Protein AF-A0A392N2Z7-F1 (afdb_monomer)

Structure (mmCIF, N/CA/C/O backbone):
data_AF-A0A392N2Z7-F1
#
_entry.id   AF-A0A392N2Z7-F1
#
loop_
_atom_site.group_PDB
_atom_site.id
_atom_site.type_symbol
_atom_site.label_atom_id
_atom_site.label_alt_id
_atom_site.label_comp_id
_atom_site.label_asym_id
_atom_site.label_entity_id
_atom_site.label_seq_id
_atom_site.pdbx_PDB_ins_code
_atom_site.Cartn_x
_atom_site.Cartn_y
_atom_site.Cartn_z
_atom_site.occupancy
_atom_site.B_iso_or_equiv
_atom_site.auth_seq_id
_atom_site.auth_comp_id
_atom_site.auth_asym_id
_atom_site.auth_atom_id
_atom_site.pdbx_PDB_model_num
ATOM 1 N N . LEU A 1 1 ? -21.204 -6.396 18.645 1.00 60.41 1 LEU A N 1
ATOM 2 C CA . LEU A 1 1 ? -20.019 -5.508 18.720 1.00 60.41 1 LEU A CA 1
ATOM 3 C C . LEU A 1 1 ? -18.893 -5.962 17.796 1.00 60.41 1 LEU A C 1
ATOM 5 O O . LEU A 1 1 ? -18.325 -5.098 17.145 1.00 60.41 1 LEU A O 1
ATOM 9 N N . GLU A 1 2 ? -18.633 -7.268 17.654 1.00 63.28 2 GLU A N 1
ATOM 10 C CA . GLU A 1 2 ? -17.737 -7.813 16.610 1.00 63.28 2 GLU A CA 1
ATOM 11 C C . GLU A 1 2 ? -18.083 -7.277 15.208 1.00 63.28 2 GLU A C 1
ATOM 13 O O . GLU A 1 2 ? -17.215 -6.724 14.536 1.00 63.28 2 GLU A O 1
ATOM 18 N N . ASN A 1 3 ? -19.373 -7.281 14.844 1.00 78.88 3 ASN A N 1
ATOM 19 C CA . ASN A 1 3 ? -19.859 -6.660 13.603 1.00 78.88 3 ASN A CA 1
ATOM 20 C C . ASN A 1 3 ? -19.443 -5.186 13.474 1.00 78.88 3 ASN A C 1
ATOM 22 O O . ASN A 1 3 ? -19.087 -4.753 12.390 1.00 78.88 3 ASN A O 1
ATOM 26 N N . GLY A 1 4 ? -19.391 -4.434 14.578 1.00 91.12 4 GLY A N 1
ATOM 27 C CA . GLY A 1 4 ? -18.992 -3.026 14.566 1.00 91.12 4 GLY A CA 1
ATOM 28 C C . GLY A 1 4 ? -17.502 -2.813 14.278 1.00 91.12 4 GLY A C 1
ATOM 29 O O . GLY A 1 4 ? -17.152 -1.860 13.588 1.00 91.12 4 GLY A O 1
ATOM 30 N N . LEU A 1 5 ? -16.613 -3.696 14.756 1.00 94.25 5 LEU A N 1
ATOM 31 C CA . LEU A 1 5 ? -15.185 -3.644 14.407 1.00 94.25 5 LEU A CA 1
ATOM 32 C C . LEU A 1 5 ? -14.960 -4.027 12.944 1.00 94.25 5 LEU A C 1
ATOM 34 O O . LEU A 1 5 ? -14.205 -3.351 12.246 1.00 94.25 5 LEU A O 1
ATOM 38 N N . VAL A 1 6 ? -15.637 -5.079 12.478 1.00 94.62 6 VAL A N 1
ATOM 39 C CA . VAL A 1 6 ? -15.590 -5.508 11.074 1.00 94.62 6 VAL A CA 1
ATOM 40 C C . VAL A 1 6 ? -16.089 -4.386 10.160 1.00 94.62 6 VAL A C 1
ATOM 42 O O . VAL A 1 6 ? -15.397 -4.017 9.214 1.00 94.62 6 VAL A O 1
ATOM 45 N N . GLU A 1 7 ? -17.238 -3.786 10.475 1.00 95.38 7 GLU A N 1
ATOM 46 C CA . GLU A 1 7 ? -17.800 -2.647 9.743 1.00 95.38 7 GLU A CA 1
ATOM 47 C C . GLU A 1 7 ? -16.861 -1.438 9.765 1.00 95.38 7 GLU A C 1
ATOM 49 O O . GLU A 1 7 ? -16.627 -0.826 8.724 1.00 95.38 7 GLU A O 1
ATOM 54 N N . ALA A 1 8 ? -16.263 -1.107 10.914 1.00 96.38 8 ALA A N 1
ATOM 55 C CA . ALA A 1 8 ? -15.327 0.010 11.017 1.00 96.38 8 ALA A CA 1
ATOM 56 C C . ALA A 1 8 ? -14.088 -0.191 10.130 1.00 96.38 8 ALA A C 1
ATOM 58 O O . ALA A 1 8 ? -13.685 0.732 9.419 1.00 96.38 8 ALA A O 1
ATOM 59 N N . VAL A 1 9 ? -13.504 -1.395 10.128 1.00 96.81 9 VAL A N 1
ATOM 60 C CA . VAL A 1 9 ? -12.376 -1.733 9.246 1.00 96.81 9 VAL A CA 1
ATOM 61 C C . VAL A 1 9 ? -12.806 -1.703 7.777 1.00 96.81 9 VAL A C 1
ATOM 63 O O . VAL A 1 9 ? -12.109 -1.107 6.955 1.00 96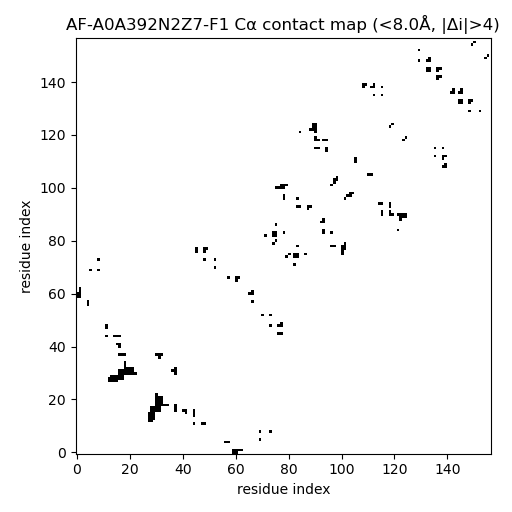.81 9 VAL A O 1
ATOM 66 N N . ALA A 1 10 ? -13.973 -2.258 7.440 1.00 95.56 10 ALA A N 1
ATOM 67 C CA . ALA A 1 10 ? -14.508 -2.232 6.080 1.00 95.56 10 ALA A CA 1
ATOM 68 C C . ALA A 1 10 ? -14.725 -0.796 5.569 1.00 95.56 10 ALA A C 1
ATOM 70 O O . ALA A 1 10 ? -14.364 -0.488 4.434 1.00 95.56 10 ALA A O 1
ATOM 71 N N . VAL A 1 11 ? -15.233 0.104 6.419 1.00 95.56 11 VAL A N 1
ATOM 72 C CA . VAL A 1 11 ? -15.396 1.532 6.103 1.00 95.56 11 VAL A CA 1
ATOM 73 C C . VAL A 1 11 ? -14.048 2.215 5.869 1.00 95.56 11 VAL A C 1
ATOM 75 O O . VAL A 1 11 ? -13.933 3.045 4.969 1.00 95.56 11 VAL A O 1
ATOM 78 N N . LEU A 1 12 ? -13.009 1.888 6.645 1.00 96.75 12 LEU A N 1
ATOM 79 C CA . LEU A 1 12 ? -11.668 2.432 6.408 1.00 96.75 12 LEU A CA 1
ATOM 80 C C . LEU A 1 12 ? -11.122 1.979 5.050 1.00 96.75 12 LEU A C 1
ATOM 82 O O . LEU A 1 12 ? -10.624 2.811 4.293 1.00 96.75 12 LEU A O 1
ATOM 86 N N . ILE A 1 13 ? -11.275 0.700 4.701 1.00 95.12 13 ILE A N 1
ATOM 87 C CA . ILE A 1 13 ? -10.859 0.167 3.395 1.00 95.12 13 ILE A CA 1
ATOM 88 C C . ILE A 1 13 ? -11.641 0.847 2.262 1.00 95.12 13 ILE A C 1
ATOM 90 O O . ILE A 1 13 ? -11.049 1.296 1.277 1.00 95.12 13 ILE A O 1
ATOM 94 N N . SER A 1 14 ? -12.962 0.991 2.409 1.00 93.81 14 SER A N 1
ATOM 95 C CA . SER A 1 14 ? -13.812 1.606 1.385 1.00 93.81 14 SER A CA 1
ATOM 96 C C . SER A 1 14 ? -13.547 3.098 1.194 1.00 93.81 14 SER A C 1
ATOM 98 O O . SER A 1 14 ? -13.913 3.642 0.156 1.00 93.81 14 SER A O 1
ATOM 100 N N . LYS A 1 15 ? -12.928 3.763 2.175 1.00 94.44 15 LYS A N 1
ATOM 101 C CA . LYS A 1 15 ? -12.590 5.193 2.142 1.00 94.44 15 LYS A CA 1
ATOM 102 C C . LYS A 1 15 ? -11.117 5.480 1.870 1.00 94.44 15 LYS A C 1
ATOM 104 O O . LYS A 1 15 ? -10.694 6.623 1.999 1.00 94.44 15 LYS A O 1
ATOM 109 N N . MET A 1 16 ? -10.328 4.477 1.486 1.00 95.50 16 MET A N 1
ATOM 110 C CA . MET A 1 16 ? -8.918 4.679 1.154 1.00 95.50 16 MET A CA 1
ATOM 111 C C . MET A 1 16 ? -8.756 5.785 0.088 1.00 95.50 16 MET A C 1
ATOM 113 O O . MET A 1 16 ? -9.308 5.648 -1.010 1.00 95.50 16 MET A O 1
ATOM 117 N N . PRO A 1 17 ? -8.006 6.867 0.366 1.00 95.50 17 PRO A N 1
ATOM 118 C CA . PRO A 1 17 ? -7.827 7.958 -0.588 1.00 95.50 17 PRO A CA 1
ATOM 119 C C . PRO A 1 17 ? -7.061 7.522 -1.837 1.00 95.50 17 PRO A C 1
ATOM 121 O O . PRO A 1 17 ? -6.083 6.778 -1.756 1.00 95.50 17 PRO A O 1
ATOM 124 N N . ARG A 1 18 ? -7.479 8.018 -3.005 1.00 93.25 18 ARG A N 1
ATOM 125 C CA . ARG A 1 18 ? -6.869 7.727 -4.309 1.00 93.25 18 ARG A CA 1
ATOM 126 C C . ARG A 1 18 ? -6.663 9.012 -5.101 1.00 93.25 18 ARG A C 1
ATOM 128 O O . ARG A 1 18 ? -7.608 9.763 -5.321 1.00 93.25 18 ARG A O 1
ATOM 135 N N . LEU A 1 19 ? -5.444 9.243 -5.582 1.00 92.06 19 LEU A N 1
ATOM 136 C CA . LEU A 1 19 ? -5.153 10.347 -6.496 1.00 92.06 19 LEU A CA 1
ATOM 137 C C . LEU A 1 19 ? -5.469 9.904 -7.934 1.00 92.06 19 LEU A C 1
ATOM 139 O O . LEU A 1 19 ? -4.691 9.178 -8.551 1.00 92.06 19 LEU A O 1
ATOM 143 N N . ARG A 1 20 ? -6.648 10.277 -8.441 1.00 88.31 20 ARG A N 1
ATOM 144 C CA . ARG A 1 20 ? -7.162 9.904 -9.772 1.00 88.31 20 ARG A CA 1
ATOM 145 C C . ARG A 1 20 ? -8.303 10.858 -10.175 1.00 88.31 20 ARG A C 1
ATOM 147 O O . ARG A 1 20 ? -8.983 11.370 -9.285 1.00 88.31 20 ARG A O 1
ATOM 154 N N . PRO A 1 21 ? -8.565 11.067 -11.482 1.00 81.50 21 PRO A N 1
ATOM 155 C CA . PRO A 1 21 ? -9.843 11.608 -11.953 1.00 81.50 21 PRO A CA 1
ATOM 156 C C . PRO A 1 21 ? -11.064 10.865 -11.376 1.00 81.50 21 PRO A C 1
ATOM 158 O O . PRO A 1 21 ? -10.929 9.747 -10.877 1.00 8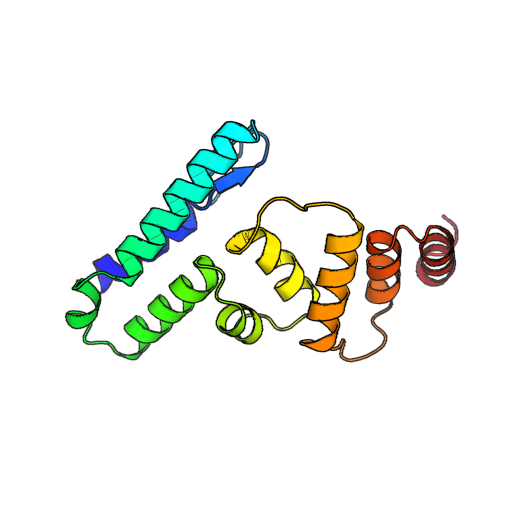1.50 21 PRO A O 1
ATOM 161 N N . GLU A 1 22 ? -12.243 11.496 -11.434 1.00 78.81 22 GLU A N 1
ATOM 162 C CA . GLU A 1 22 ? -13.490 10.957 -10.867 1.00 78.81 22 GLU A CA 1
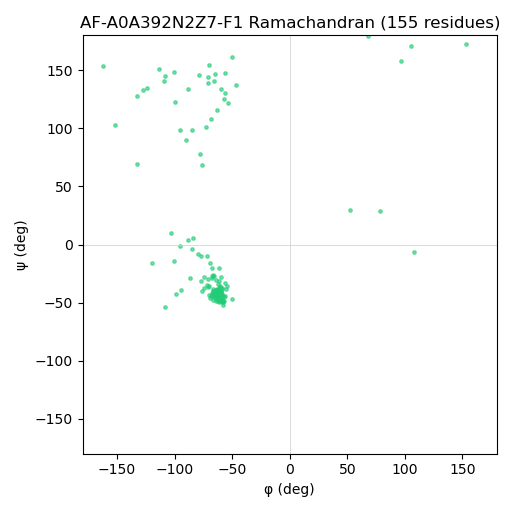ATOM 163 C C . GLU A 1 22 ? -13.716 9.488 -11.235 1.00 78.81 22 GLU A C 1
ATOM 165 O O . GLU A 1 22 ? -13.495 9.055 -12.366 1.00 78.81 22 GLU A O 1
ATOM 170 N N . SER A 1 23 ? -14.150 8.721 -10.241 1.00 68.88 23 SER A N 1
ATOM 171 C CA . SER A 1 23 ? -14.467 7.311 -10.386 1.00 68.88 23 SER A CA 1
ATOM 172 C C . SER A 1 23 ? -15.976 7.124 -10.513 1.00 68.88 23 SER A C 1
ATOM 174 O O . SER A 1 23 ? -16.748 7.866 -9.908 1.00 68.88 23 SER A O 1
ATOM 176 N N . ALA A 1 24 ? -16.395 6.098 -11.257 1.00 72.94 24 ALA A N 1
ATOM 177 C CA . ALA A 1 24 ? -17.793 5.693 -11.325 1.00 72.94 24 ALA A CA 1
ATOM 178 C C . ALA A 1 24 ? -18.361 5.394 -9.924 1.00 72.94 24 ALA A C 1
ATOM 180 O O . ALA A 1 24 ? -17.645 4.915 -9.034 1.00 72.94 24 ALA A O 1
ATOM 181 N N . VAL A 1 25 ? -19.657 5.670 -9.755 1.00 66.75 25 VAL A N 1
ATOM 182 C CA . VAL A 1 25 ? -20.420 5.377 -8.534 1.00 66.75 25 VAL A CA 1
ATOM 183 C C . VAL A 1 25 ? -20.322 3.877 -8.232 1.00 66.75 25 VAL A C 1
ATOM 185 O O . VAL A 1 25 ? -20.631 3.058 -9.091 1.00 66.75 25 VAL A O 1
ATOM 188 N N . GLY A 1 26 ? -19.880 3.523 -7.020 1.00 68.38 26 GLY A N 1
ATOM 189 C CA . GLY A 1 26 ? -19.762 2.132 -6.556 1.00 68.38 26 GLY A CA 1
ATOM 190 C C . GLY A 1 26 ? -18.334 1.586 -6.435 1.00 68.38 26 GLY A C 1
ATOM 191 O O . GLY A 1 26 ? -18.150 0.501 -5.891 1.00 68.38 26 GLY A O 1
ATOM 192 N N . ASN A 1 27 ? -17.313 2.325 -6.876 1.00 77.06 27 ASN A N 1
ATOM 193 C CA . ASN A 1 27 ? -15.918 1.912 -6.691 1.00 77.06 27 ASN A CA 1
ATOM 194 C C . ASN A 1 27 ? -15.405 2.203 -5.271 1.00 77.06 27 ASN A C 1
ATOM 196 O O . ASN A 1 27 ? -15.753 3.213 -4.664 1.00 77.06 27 ASN A O 1
ATOM 200 N N . LEU A 1 28 ? -14.533 1.325 -4.762 1.00 81.69 28 LEU A N 1
ATOM 201 C CA . LEU A 1 28 ? -13.880 1.493 -3.462 1.00 81.69 28 LEU A CA 1
ATOM 202 C C . LEU A 1 28 ? -12.837 2.620 -3.491 1.00 81.69 28 LEU A C 1
ATOM 204 O O . LEU A 1 28 ? -12.003 2.697 -4.399 1.00 81.69 28 LEU A O 1
ATOM 208 N N . GLY A 1 29 ? -12.804 3.402 -2.417 1.00 87.69 29 GLY A N 1
ATOM 209 C CA . GLY A 1 29 ? -11.884 4.511 -2.201 1.00 87.69 29 GLY A CA 1
ATOM 210 C C . GLY A 1 29 ? -12.474 5.869 -2.573 1.00 87.69 29 GLY A C 1
ATOM 211 O O . GLY A 1 29 ? -13.398 5.980 -3.374 1.00 87.69 29 GLY A O 1
ATOM 212 N N . GLU A 1 30 ? -11.906 6.921 -1.994 1.00 91.50 30 GLU A N 1
ATOM 213 C CA . GLU A 1 30 ? -12.307 8.305 -2.257 1.00 91.50 30 GLU A CA 1
ATOM 214 C C . GLU A 1 30 ? -11.324 8.942 -3.248 1.00 91.50 30 GLU A C 1
ATOM 216 O O . GLU A 1 30 ? -10.113 8.953 -3.013 1.00 91.50 30 GLU A O 1
ATOM 221 N N . CYS A 1 31 ? -11.822 9.444 -4.382 1.00 92.44 31 CYS A N 1
ATOM 222 C CA . CYS A 1 31 ? -10.979 10.028 -5.427 1.00 92.44 31 CYS A CA 1
ATOM 223 C C . CYS A 1 31 ? -10.733 11.521 -5.205 1.00 92.44 31 CYS A C 1
ATOM 225 O O . CYS A 1 31 ? -11.660 12.299 -4.994 1.00 92.44 31 CYS A O 1
ATOM 227 N N . PHE A 1 32 ? -9.473 11.922 -5.348 1.00 93.00 32 PHE A N 1
ATOM 228 C CA . PHE A 1 32 ? -9.020 13.302 -5.247 1.00 93.00 32 PHE A CA 1
ATOM 229 C C . PHE A 1 32 ? -8.290 13.691 -6.531 1.00 93.00 32 PHE A C 1
ATOM 231 O O . PHE A 1 32 ? -7.460 12.936 -7.039 1.00 93.00 32 PHE A O 1
ATOM 238 N N . LYS A 1 33 ? -8.599 14.883 -7.054 1.00 91.56 33 LYS A N 1
ATOM 239 C CA . LYS A 1 33 ? -8.004 15.408 -8.296 1.00 91.56 33 LYS A CA 1
ATOM 240 C C . LYS A 1 33 ? -6.690 16.147 -8.053 1.00 91.56 33 LYS A C 1
ATOM 242 O O . LYS A 1 33 ? -5.842 16.196 -8.937 1.00 91.56 33 LYS A O 1
ATOM 247 N N . SER A 1 34 ? -6.532 16.740 -6.871 1.00 94.25 34 SER A N 1
ATOM 248 C CA . SER A 1 34 ? -5.370 17.552 -6.524 1.00 94.25 34 SER A CA 1
ATOM 249 C C . SER A 1 34 ? -4.476 16.826 -5.517 1.00 94.25 34 SER A C 1
ATOM 251 O O . SER A 1 34 ? -4.949 16.113 -4.627 1.00 94.25 34 SER A O 1
ATOM 253 N N . LYS A 1 35 ? -3.161 17.032 -5.643 1.00 93.81 35 LYS A N 1
ATOM 254 C CA . LYS A 1 35 ? -2.177 16.516 -4.686 1.00 93.81 35 LYS A CA 1
ATOM 255 C C . LYS A 1 35 ? -2.421 17.039 -3.256 1.00 93.81 35 LYS A C 1
ATOM 257 O O . LYS A 1 35 ? -2.376 16.215 -2.348 1.00 93.81 35 LYS A O 1
ATOM 262 N N . PRO A 1 36 ? -2.700 18.340 -3.017 1.00 96.00 36 PRO A N 1
ATOM 263 C CA . PRO A 1 36 ? -2.974 18.839 -1.667 1.00 96.00 36 PRO A CA 1
ATOM 264 C C . PRO A 1 36 ? -4.191 18.184 -1.001 1.00 96.00 36 PRO A C 1
ATOM 266 O O . PRO A 1 36 ? -4.096 17.763 0.153 1.00 96.00 36 PRO A O 1
ATOM 269 N N . ASP A 1 37 ? -5.306 18.045 -1.728 1.00 95.56 37 ASP A N 1
ATOM 270 C CA . ASP A 1 37 ? -6.530 17.450 -1.174 1.00 95.56 37 ASP A CA 1
ATOM 271 C C . ASP A 1 37 ? -6.330 15.968 -0.860 1.00 95.56 37 ASP A C 1
ATOM 273 O O . ASP A 1 37 ? -6.719 15.503 0.213 1.00 95.56 37 ASP A O 1
ATOM 277 N N . PHE A 1 38 ? -5.654 15.243 -1.760 1.00 96.19 38 PHE A N 1
ATOM 278 C CA . PHE A 1 38 ? -5.269 13.856 -1.531 1.00 96.19 38 PHE A CA 1
ATOM 279 C C . PHE A 1 38 ? -4.402 13.709 -0.277 1.00 96.19 38 PHE A C 1
ATOM 281 O O . PHE A 1 38 ? -4.704 12.865 0.561 1.00 96.19 38 PHE A O 1
ATOM 288 N N . THR A 1 39 ? -3.347 14.518 -0.123 1.00 96.06 39 THR A N 1
ATOM 289 C CA . THR A 1 39 ? -2.438 14.424 1.032 1.00 96.06 39 THR A CA 1
ATOM 290 C C . THR A 1 39 ? -3.201 14.628 2.336 1.00 96.06 39 THR A C 1
ATOM 292 O O . THR A 1 39 ? -3.104 13.802 3.242 1.00 96.06 39 THR A O 1
ATOM 295 N N . LYS A 1 40 ? -4.043 15.667 2.398 1.00 97.38 40 LYS A N 1
ATOM 296 C CA . LYS A 1 40 ? -4.883 15.951 3.567 1.00 97.38 40 LYS A CA 1
ATOM 297 C C . LYS A 1 40 ? -5.832 14.793 3.886 1.00 97.38 40 LYS A C 1
ATOM 299 O O . LYS A 1 40 ? -6.015 14.438 5.052 1.00 97.38 40 LYS A O 1
ATOM 304 N N . ALA A 1 41 ? -6.454 14.205 2.866 1.00 97.25 41 ALA A N 1
ATOM 305 C CA . ALA A 1 41 ? -7.343 13.063 3.038 1.00 97.25 41 ALA A CA 1
ATOM 306 C C . ALA A 1 41 ? -6.591 11.803 3.488 1.00 97.25 41 ALA A C 1
ATOM 308 O O . ALA A 1 41 ? -7.059 11.116 4.392 1.00 97.25 41 ALA A O 1
ATOM 309 N N . TRP A 1 42 ? -5.417 11.524 2.915 1.00 97.44 42 TRP A N 1
ATOM 310 C CA . TRP A 1 42 ? -4.571 10.378 3.258 1.00 97.44 42 TRP A CA 1
ATOM 311 C C . TRP A 1 42 ? -4.057 10.450 4.699 1.00 97.44 42 TRP A C 1
ATOM 313 O O . TRP A 1 42 ? -4.146 9.467 5.435 1.00 97.44 42 TRP A O 1
ATOM 323 N N . GLU A 1 43 ? -3.623 11.626 5.155 1.00 96.81 43 GLU A N 1
ATOM 324 C CA . GLU A 1 43 ? -3.230 11.858 6.551 1.00 96.81 43 GLU A CA 1
ATOM 325 C C . GLU A 1 43 ? -4.409 11.684 7.517 1.00 96.81 43 GLU A C 1
ATOM 327 O O . GLU A 1 43 ? -4.288 11.024 8.553 1.00 96.81 43 GLU A O 1
ATOM 332 N N . LYS A 1 44 ? -5.584 12.225 7.162 1.00 98.12 44 LYS A N 1
ATOM 333 C CA . LYS A 1 44 ? -6.812 12.052 7.950 1.00 98.12 44 LYS A CA 1
ATOM 334 C C . LYS A 1 44 ? -7.221 10.581 8.033 1.00 98.12 44 LYS A C 1
ATOM 336 O O . LYS A 1 44 ? -7.554 10.109 9.119 1.00 98.12 44 LYS A O 1
ATOM 341 N N . TRP A 1 45 ? -7.191 9.869 6.911 1.00 98.06 45 TRP A N 1
ATOM 342 C CA . TRP A 1 45 ? -7.502 8.446 6.826 1.00 98.06 45 TRP A CA 1
ATOM 343 C C . TRP A 1 45 ? -6.553 7.622 7.703 1.00 98.06 45 TRP A C 1
ATOM 345 O O . TRP A 1 45 ? -7.013 6.865 8.557 1.00 98.06 45 TRP A O 1
ATOM 355 N N . ARG A 1 46 ? -5.237 7.865 7.621 1.00 97.75 46 ARG A N 1
ATOM 356 C CA . ARG A 1 46 ? -4.255 7.251 8.531 1.00 97.75 46 ARG A CA 1
ATOM 357 C C . ARG A 1 46 ? -4.551 7.531 9.998 1.00 97.75 46 ARG A C 1
ATOM 359 O O . ARG A 1 46 ? -4.515 6.610 10.806 1.00 97.75 46 ARG A O 1
ATOM 366 N N . SER A 1 47 ? -4.885 8.774 10.349 1.00 98.12 47 SER A N 1
ATOM 367 C CA . SER A 1 47 ? -5.250 9.125 11.727 1.00 98.12 47 SER A CA 1
ATOM 368 C C . SER A 1 47 ? -6.462 8.327 12.220 1.00 98.12 47 SER A C 1
ATOM 370 O O . SER A 1 47 ? -6.487 7.902 13.374 1.00 98.12 47 SER A O 1
ATOM 372 N N . 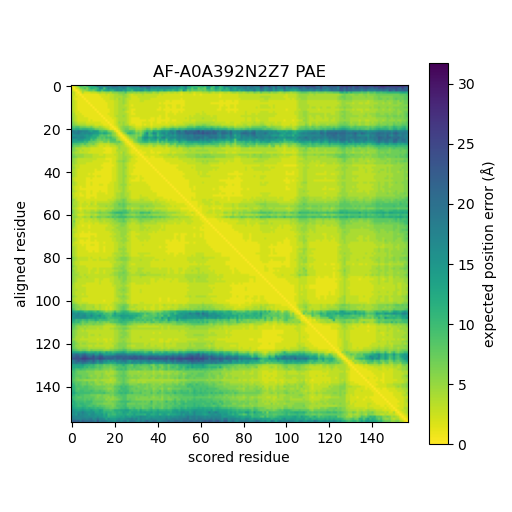GLN A 1 48 ? -7.455 8.079 11.362 1.00 98.25 48 GLN A N 1
ATOM 373 C CA . GLN A 1 48 ? -8.614 7.253 11.710 1.00 98.25 48 GLN A CA 1
ATOM 374 C C . GLN A 1 48 ? -8.231 5.787 11.942 1.00 98.25 48 GLN A C 1
ATOM 376 O O . GLN A 1 48 ? -8.714 5.195 12.907 1.00 98.25 48 GLN A O 1
ATOM 381 N N . ILE A 1 49 ? -7.330 5.230 11.128 1.00 98.31 49 ILE A N 1
ATOM 382 C CA . ILE A 1 49 ? -6.797 3.874 11.331 1.00 98.31 49 ILE A CA 1
ATOM 383 C C . ILE A 1 49 ? -6.065 3.788 12.674 1.00 98.31 49 ILE A C 1
ATOM 385 O O . ILE A 1 49 ? -6.359 2.895 13.461 1.00 98.31 49 ILE A O 1
ATOM 389 N N . THR A 1 50 ? -5.180 4.743 12.987 1.00 98.06 50 THR A N 1
ATOM 390 C CA . THR A 1 50 ? -4.465 4.784 14.275 1.00 98.06 50 THR A CA 1
ATOM 391 C C . THR A 1 50 ? -5.428 4.890 15.458 1.00 98.06 50 THR A C 1
ATOM 393 O O . THR A 1 50 ? -5.263 4.192 16.454 1.00 98.06 50 THR A O 1
ATOM 396 N N . LYS A 1 51 ? -6.473 5.721 15.355 1.00 97.81 51 LYS A N 1
ATOM 397 C CA . LYS A 1 51 ? -7.503 5.823 16.403 1.00 97.81 51 LYS A CA 1
ATOM 398 C C . LYS A 1 51 ? -8.236 4.504 16.618 1.00 97.81 51 LYS A C 1
ATOM 400 O O . LYS A 1 51 ? -8.506 4.151 17.764 1.00 97.81 51 LYS A O 1
ATOM 405 N N . LEU A 1 52 ? -8.568 3.793 15.539 1.00 97.31 52 LEU A N 1
ATOM 406 C CA . LEU A 1 52 ? -9.202 2.485 15.644 1.00 97.31 52 LEU A CA 1
ATOM 407 C C . LEU A 1 52 ? -8.234 1.460 16.245 1.00 97.31 52 LEU A C 1
ATOM 409 O O . LEU A 1 52 ? -8.631 0.741 17.151 1.00 97.31 52 LEU A O 1
ATOM 413 N N . ASP A 1 53 ? -6.968 1.431 15.829 1.00 96.62 53 ASP A N 1
ATOM 414 C CA . ASP A 1 53 ? -5.937 0.539 16.377 1.00 96.62 53 ASP A CA 1
ATOM 415 C C . ASP A 1 53 ? -5.730 0.747 17.895 1.00 96.62 53 ASP A C 1
ATOM 417 O O . ASP A 1 53 ? -5.624 -0.211 18.658 1.00 96.62 53 ASP A O 1
ATOM 421 N N . CYS A 1 54 ? -5.804 1.983 18.389 1.00 95.69 54 CYS A N 1
ATOM 422 C CA . CYS A 1 54 ? -5.721 2.278 19.826 1.00 95.69 54 CYS A CA 1
ATOM 423 C C . CYS A 1 54 ? -7.054 2.134 20.592 1.00 95.69 54 CYS A C 1
ATOM 425 O O . CYS A 1 54 ? -7.130 2.492 21.767 1.00 95.69 54 CYS A O 1
ATOM 427 N N . SER A 1 55 ? -8.124 1.656 19.955 1.00 94.50 55 SER A N 1
ATOM 428 C CA . SER A 1 55 ? -9.462 1.642 20.551 1.00 94.50 55 SER A CA 1
ATOM 429 C C . SER A 1 55 ? -9.621 0.621 21.694 1.00 94.50 55 SER A C 1
ATOM 431 O O . SER A 1 55 ? -9.126 -0.499 21.597 1.00 94.50 55 SER A O 1
ATOM 433 N N . PRO A 1 56 ? -10.396 0.910 22.756 1.00 92.25 56 PRO A N 1
ATOM 434 C CA . PRO A 1 56 ? -10.732 -0.102 23.760 1.00 92.25 56 PRO A CA 1
ATOM 435 C C . PRO A 1 56 ? -11.687 -1.189 23.232 1.00 92.25 56 PRO A C 1
ATOM 437 O O . PRO A 1 56 ? -11.793 -2.250 23.846 1.00 92.25 56 PRO A O 1
ATOM 440 N N . TYR A 1 57 ? -12.359 -0.972 22.091 1.00 91.50 57 TYR A N 1
ATOM 441 C CA . TYR A 1 57 ? -13.329 -1.926 21.536 1.00 91.50 57 TYR A CA 1
ATOM 442 C C . TYR A 1 57 ? -12.712 -3.293 21.192 1.00 91.50 57 TYR A C 1
ATOM 444 O O . TYR A 1 57 ? -13.429 -4.288 21.149 1.00 91.50 57 TYR A O 1
ATOM 452 N N . TRP A 1 58 ? -11.388 -3.383 21.025 1.00 93.69 58 TRP A N 1
ATOM 453 C CA . TRP A 1 58 ? -10.688 -4.654 20.791 1.00 93.69 58 TRP A CA 1
ATOM 454 C C . TRP A 1 58 ? -10.779 -5.638 21.955 1.00 93.69 58 TRP A C 1
ATOM 456 O O . TRP A 1 58 ? -10.767 -6.846 21.725 1.00 93.69 58 TRP A O 1
ATOM 466 N N . ILE A 1 59 ? -10.881 -5.134 23.188 1.00 90.19 59 ILE A N 1
ATOM 467 C CA . ILE A 1 59 ? -11.009 -5.965 24.395 1.00 90.19 59 ILE A CA 1
ATOM 468 C C . ILE A 1 59 ? -12.363 -6.685 24.398 1.00 90.19 59 ILE A C 1
ATOM 470 O O . ILE A 1 59 ? -12.473 -7.786 24.917 1.00 90.19 59 ILE A O 1
ATOM 474 N N . GLN A 1 60 ? -13.372 -6.082 23.767 1.00 87.69 60 GLN A N 1
ATOM 475 C CA . GLN A 1 60 ? -14.745 -6.588 23.692 1.00 87.69 60 GLN A CA 1
ATOM 476 C C . GLN A 1 60 ? -14.972 -7.524 22.490 1.00 87.69 60 GLN A C 1
ATOM 478 O O . GLN A 1 60 ? -16.104 -7.920 22.217 1.00 87.69 60 GLN A O 1
ATOM 483 N N . CYS A 1 61 ? -13.919 -7.828 21.725 1.00 90.31 61 CYS A N 1
ATOM 484 C CA . CYS A 1 61 ? -13.964 -8.801 20.642 1.00 90.31 61 CYS A CA 1
ATOM 485 C C . CYS A 1 61 ? -13.472 -10.153 21.168 1.00 90.31 61 CYS A C 1
ATOM 487 O O . CYS A 1 61 ? -12.260 -10.370 21.279 1.00 90.31 61 CYS A O 1
ATOM 489 N N . ASP A 1 62 ? -14.419 -11.030 21.503 1.00 91.00 62 ASP A N 1
ATOM 490 C CA . ASP A 1 62 ? -14.145 -12.352 22.080 1.00 91.00 62 ASP A CA 1
ATOM 491 C C . ASP A 1 62 ? -13.608 -13.344 21.039 1.00 91.00 62 ASP A C 1
ATOM 493 O O . ASP A 1 62 ? -12.828 -14.239 21.367 1.00 91.00 62 ASP A O 1
ATOM 497 N N . ASN A 1 63 ? -13.972 -13.165 19.764 1.00 94.31 63 ASN A N 1
ATOM 498 C CA . ASN A 1 63 ? -13.446 -13.978 18.677 1.00 94.31 63 ASN A CA 1
ATOM 499 C C . ASN A 1 63 ? -11.988 -13.600 18.379 1.00 94.31 63 ASN A C 1
ATOM 501 O O . ASN A 1 63 ? -11.693 -12.610 17.701 1.00 94.31 63 ASN A O 1
ATOM 505 N N . GLN A 1 64 ? -11.068 -14.423 18.882 1.00 94.00 64 GLN A N 1
ATOM 506 C CA . GLN A 1 64 ? -9.633 -14.210 18.737 1.00 94.00 64 GLN A CA 1
ATOM 507 C C . GLN A 1 64 ? -9.188 -14.155 17.270 1.00 94.00 64 GLN A C 1
ATOM 509 O O . GLN A 1 64 ? -8.417 -13.266 16.914 1.00 94.00 64 GLN A O 1
ATOM 514 N N . GLN A 1 65 ? -9.708 -15.038 16.415 1.00 94.56 65 GLN A N 1
ATOM 515 C CA . GLN A 1 65 ? -9.311 -15.099 15.009 1.00 94.56 65 GLN A CA 1
ATOM 516 C C . GLN A 1 65 ? -9.753 -13.844 14.247 1.00 94.56 65 GLN A C 1
ATOM 518 O O . GLN A 1 65 ? -8.956 -13.257 13.513 1.00 94.56 65 GLN A O 1
ATOM 523 N N . THR A 1 66 ? -10.993 -13.387 14.458 1.00 94.25 66 THR A N 1
ATOM 524 C CA . THR A 1 66 ? -11.475 -12.121 13.882 1.00 94.25 66 THR A CA 1
ATOM 525 C C . THR A 1 66 ? -10.624 -10.956 14.376 1.00 94.25 66 THR A C 1
ATOM 527 O O . THR A 1 66 ? -10.164 -10.136 13.581 1.00 94.25 66 THR A O 1
ATOM 530 N N . ARG A 1 67 ? -10.372 -10.881 15.688 1.00 95.00 67 ARG A N 1
ATOM 531 C CA . ARG A 1 67 ? -9.579 -9.808 16.295 1.00 95.00 67 ARG A CA 1
ATOM 532 C C . ARG A 1 67 ? -8.169 -9.735 15.711 1.00 95.00 67 ARG A C 1
ATOM 534 O O . ARG A 1 67 ? -7.739 -8.650 15.327 1.00 95.00 67 ARG A O 1
ATOM 541 N N . GLU A 1 68 ? -7.467 -10.860 15.630 1.00 95.12 68 GLU A N 1
ATOM 542 C CA . GLU A 1 68 ? -6.117 -10.940 15.062 1.00 95.12 68 GLU A CA 1
ATOM 543 C C . GLU A 1 68 ? -6.114 -10.608 13.567 1.00 95.12 68 GLU A C 1
ATOM 545 O O . GLU A 1 68 ? -5.305 -9.794 13.123 1.00 95.12 68 GLU A O 1
ATOM 550 N N . GLY A 1 69 ? -7.065 -11.150 12.800 1.00 96.06 69 GLY A N 1
ATOM 551 C CA . GLY A 1 69 ? -7.203 -10.856 11.373 1.00 96.06 69 GLY A CA 1
ATOM 552 C C . GLY A 1 69 ? -7.409 -9.364 11.097 1.00 96.06 69 GLY A C 1
ATOM 553 O O . GLY A 1 69 ? -6.693 -8.776 10.286 1.00 96.06 69 GLY A O 1
ATOM 554 N N . LEU A 1 70 ? -8.333 -8.721 11.817 1.00 96.81 70 LEU A N 1
ATOM 555 C CA . LEU A 1 70 ? -8.586 -7.284 11.689 1.00 96.81 70 LEU A CA 1
ATOM 556 C C . LEU A 1 70 ? -7.385 -6.441 12.142 1.00 96.81 70 LEU A C 1
ATOM 558 O O . LEU A 1 70 ? -7.055 -5.450 11.491 1.00 96.81 70 LEU A O 1
ATOM 562 N N . ARG A 1 71 ? -6.698 -6.829 13.224 1.00 96.62 71 ARG A N 1
ATOM 563 C CA . ARG A 1 71 ? -5.473 -6.151 13.679 1.00 96.62 71 ARG A CA 1
ATOM 564 C C . ARG A 1 71 ? -4.367 -6.226 12.635 1.00 96.62 71 ARG A C 1
ATOM 566 O O . ARG A 1 71 ? -3.760 -5.201 12.336 1.00 96.62 71 ARG A O 1
ATOM 573 N N . ASN A 1 72 ? -4.165 -7.385 12.016 1.00 96.81 72 ASN A N 1
ATOM 574 C CA . ASN A 1 72 ? -3.199 -7.542 10.931 1.00 96.81 72 ASN A CA 1
ATOM 575 C C . ASN A 1 72 ? -3.546 -6.640 9.736 1.00 96.81 72 ASN A C 1
ATOM 577 O O . ASN A 1 72 ? -2.663 -5.978 9.190 1.00 96.81 72 ASN A O 1
ATOM 581 N N . MET A 1 73 ? -4.832 -6.528 9.379 1.00 97.38 73 MET A N 1
ATOM 582 C CA . MET A 1 73 ? -5.280 -5.585 8.344 1.00 97.38 73 MET A CA 1
ATOM 583 C C . MET A 1 73 ? -4.963 -4.127 8.705 1.00 97.38 73 MET A C 1
ATOM 585 O O . MET A 1 73 ? -4.504 -3.372 7.848 1.00 97.38 73 MET A O 1
ATOM 589 N N . LEU A 1 74 ? -5.164 -3.716 9.963 1.00 98.00 74 LEU A N 1
ATOM 590 C CA . LEU A 1 74 ? -4.794 -2.369 10.410 1.00 98.00 74 LEU A CA 1
ATOM 591 C C . LEU A 1 74 ? -3.290 -2.125 10.309 1.00 98.00 74 LEU A C 1
ATOM 593 O O . LEU A 1 74 ? -2.890 -1.069 9.829 1.00 98.00 74 LEU A O 1
ATOM 597 N N . GLN A 1 75 ? -2.460 -3.088 10.713 1.00 98.19 75 GLN A N 1
ATOM 598 C CA . GLN A 1 75 ? -1.006 -2.948 10.630 1.00 98.19 75 GLN A CA 1
ATOM 599 C C . GLN A 1 75 ? -0.527 -2.816 9.178 1.00 98.19 75 GLN A C 1
ATOM 601 O O . GLN A 1 75 ? 0.322 -1.970 8.889 1.00 98.19 75 GLN A O 1
ATOM 606 N N . VAL A 1 76 ? -1.136 -3.555 8.244 1.00 98.25 76 VAL A N 1
ATOM 607 C CA . VAL A 1 76 ? -0.933 -3.359 6.798 1.00 98.25 76 VAL A CA 1
ATOM 608 C C . VAL A 1 76 ? -1.301 -1.931 6.384 1.00 98.25 76 VAL A C 1
ATOM 610 O O . VAL A 1 76 ? -0.473 -1.235 5.801 1.00 98.25 76 VAL A O 1
ATOM 613 N N . MET A 1 77 ? -2.500 -1.451 6.735 1.00 97.56 77 MET A N 1
ATOM 614 C CA . MET A 1 77 ? -2.959 -0.104 6.360 1.00 97.56 77 MET A CA 1
ATOM 615 C C . MET A 1 77 ? -2.151 1.033 7.012 1.00 97.56 77 MET A C 1
ATOM 617 O O . MET A 1 77 ? -2.037 2.117 6.440 1.00 97.56 77 MET A O 1
ATOM 621 N N . LEU A 1 78 ? -1.561 0.796 8.188 1.00 97.69 78 LEU A N 1
ATOM 622 C CA . LEU A 1 78 ? -0.640 1.719 8.863 1.00 97.69 78 LEU A CA 1
ATOM 623 C C . LEU A 1 78 ? 0.765 1.724 8.245 1.00 97.69 78 LEU A C 1
ATOM 625 O O . LEU A 1 78 ? 1.572 2.605 8.565 1.00 97.69 78 LEU A O 1
ATOM 629 N N . GLY A 1 79 ? 1.053 0.785 7.343 1.00 97.38 79 GLY A N 1
ATOM 630 C CA . GLY A 1 79 ? 2.344 0.660 6.684 1.00 97.38 79 GLY A CA 1
ATOM 631 C C . GLY A 1 79 ? 3.410 -0.003 7.555 1.00 97.38 79 GLY A C 1
ATOM 632 O O . GLY A 1 79 ? 4.589 0.311 7.409 1.00 97.38 79 GLY A O 1
ATOM 633 N N . ASN A 1 80 ? 3.024 -0.892 8.477 1.00 97.81 80 ASN A N 1
ATOM 634 C CA . ASN A 1 80 ? 3.981 -1.696 9.232 1.00 97.81 80 ASN A CA 1
ATOM 635 C C . ASN A 1 80 ? 4.759 -2.603 8.262 1.00 97.81 80 ASN A C 1
ATOM 637 O O . ASN A 1 80 ? 4.182 -3.477 7.618 1.00 97.81 80 ASN A O 1
ATOM 641 N N . THR A 1 81 ? 6.072 -2.398 8.148 1.00 96.00 81 THR A N 1
ATOM 642 C CA . THR A 1 81 ? 6.909 -3.064 7.136 1.00 96.00 81 THR A CA 1
ATOM 643 C C . THR A 1 81 ? 6.945 -4.582 7.277 1.00 96.00 81 THR A C 1
ATOM 645 O O . THR A 1 81 ? 6.998 -5.279 6.269 1.00 96.00 81 THR A O 1
ATOM 648 N N . GLU A 1 82 ? 6.893 -5.104 8.502 1.00 96.69 82 GLU A N 1
ATOM 649 C CA . GLU A 1 82 ? 6.853 -6.547 8.752 1.00 96.69 82 GLU A CA 1
ATOM 650 C C . GLU A 1 82 ? 5.510 -7.130 8.309 1.00 96.69 82 GLU A C 1
ATOM 652 O O . GLU A 1 82 ? 5.473 -8.105 7.565 1.00 96.69 82 GLU A O 1
ATOM 657 N N . SER A 1 83 ? 4.407 -6.471 8.669 1.00 97.50 83 SER A N 1
ATOM 658 C CA . SER A 1 83 ? 3.062 -6.879 8.249 1.00 97.50 83 SER A CA 1
ATOM 659 C C . SER A 1 83 ? 2.896 -6.820 6.729 1.00 97.50 83 SER A C 1
ATOM 661 O O . SER A 1 83 ? 2.330 -7.737 6.143 1.00 97.50 83 SER A O 1
ATOM 663 N N . LEU A 1 84 ? 3.433 -5.787 6.072 1.00 97.62 84 LEU A N 1
ATOM 664 C CA . LEU A 1 84 ? 3.456 -5.683 4.609 1.00 97.62 84 LEU A CA 1
ATOM 665 C C . LEU A 1 84 ? 4.283 -6.799 3.965 1.00 97.62 84 LEU A C 1
ATOM 667 O O . LEU A 1 84 ? 3.862 -7.384 2.968 1.00 97.62 84 LEU A O 1
ATOM 671 N N . CYS A 1 85 ? 5.445 -7.117 4.537 1.00 96.56 85 CYS A N 1
ATOM 672 C CA . CYS A 1 85 ? 6.286 -8.212 4.066 1.00 96.56 85 CYS A CA 1
ATOM 673 C C . CYS A 1 85 ? 5.575 -9.563 4.221 1.00 96.56 85 CYS A C 1
ATOM 675 O O . CYS A 1 85 ? 5.576 -10.367 3.294 1.00 96.56 85 CYS A O 1
ATOM 677 N N . THR A 1 86 ? 4.908 -9.810 5.347 1.00 96.50 86 THR A N 1
ATOM 678 C CA . THR A 1 86 ? 4.132 -11.039 5.570 1.00 96.50 86 THR A CA 1
ATOM 679 C C . THR A 1 86 ? 2.916 -11.129 4.646 1.00 96.50 86 THR A C 1
ATOM 681 O O . THR A 1 86 ? 2.621 -12.207 4.139 1.00 96.50 86 THR A O 1
ATOM 684 N N . ALA A 1 87 ? 2.238 -10.009 4.379 1.00 96.50 87 ALA A N 1
ATOM 685 C CA . ALA A 1 87 ? 1.034 -9.960 3.546 1.00 96.50 87 ALA A CA 1
ATOM 686 C C . ALA A 1 87 ? 1.300 -9.982 2.028 1.00 96.50 87 ALA A C 1
ATOM 688 O O . ALA A 1 87 ? 0.349 -10.079 1.256 1.00 96.50 87 ALA A O 1
ATOM 689 N N . SER A 1 88 ? 2.558 -9.873 1.591 1.00 96.44 88 SER A N 1
ATOM 690 C CA . SER A 1 88 ? 2.942 -9.880 0.173 1.00 96.44 88 SER A CA 1
ATOM 691 C C . SER A 1 88 ? 3.676 -11.164 -0.215 1.00 96.44 88 SER A C 1
ATOM 693 O O . SER A 1 88 ? 4.525 -11.681 0.519 1.00 96.44 88 SER A O 1
ATOM 695 N N . CYS A 1 89 ? 3.384 -11.670 -1.408 1.00 93.62 89 CYS A N 1
ATOM 696 C CA . CYS A 1 89 ? 4.054 -12.829 -1.990 1.00 93.62 89 CYS A CA 1
ATOM 697 C C . CYS A 1 89 ? 5.210 -12.409 -2.901 1.00 93.62 89 CYS A C 1
ATOM 699 O O . CYS A 1 89 ? 6.272 -13.029 -2.870 1.00 93.62 89 CYS A O 1
ATOM 701 N N . TYR A 1 90 ? 5.029 -11.336 -3.674 1.00 93.38 90 TYR A N 1
ATOM 702 C CA . TYR A 1 90 ? 6.006 -10.881 -4.666 1.00 93.38 90 TYR A CA 1
ATOM 703 C C . TYR A 1 90 ? 6.611 -9.524 -4.305 1.00 93.38 90 TYR A C 1
ATOM 705 O O . TYR A 1 90 ? 5.953 -8.667 -3.714 1.00 93.38 90 TYR A O 1
ATOM 713 N N . TRP A 1 91 ? 7.857 -9.284 -4.731 1.00 94.62 91 TRP A N 1
ATOM 714 C CA . TRP A 1 91 ? 8.538 -8.006 -4.488 1.00 94.62 91 TRP A CA 1
ATOM 715 C C . TRP A 1 91 ? 7.750 -6.805 -5.017 1.00 94.62 91 TRP A C 1
ATOM 717 O O . TRP A 1 91 ? 7.802 -5.741 -4.410 1.00 94.62 91 TRP A O 1
ATOM 727 N N . ILE A 1 92 ? 7.009 -6.967 -6.120 1.00 94.19 92 ILE A N 1
ATOM 728 C CA . ILE A 1 92 ? 6.215 -5.884 -6.706 1.00 94.19 92 ILE A CA 1
ATOM 729 C C . ILE A 1 92 ? 4.992 -5.540 -5.853 1.00 94.19 92 ILE A C 1
ATOM 731 O O . ILE A 1 92 ? 4.638 -4.371 -5.740 1.00 94.19 92 ILE A O 1
ATOM 735 N N . GLU A 1 93 ? 4.376 -6.527 -5.199 1.00 96.12 93 GLU A N 1
ATOM 736 C CA . GLU A 1 93 ? 3.281 -6.284 -4.255 1.00 96.12 93 GLU A CA 1
ATOM 737 C C . GLU A 1 93 ? 3.797 -5.500 -3.050 1.00 96.12 93 GLU A C 1
ATOM 739 O O . GLU A 1 93 ? 3.213 -4.482 -2.676 1.00 96.12 93 GLU A O 1
ATOM 744 N N . LEU A 1 94 ? 4.945 -5.919 -2.501 1.00 96.75 94 LEU A N 1
ATOM 745 C CA . LEU A 1 94 ? 5.622 -5.201 -1.425 1.00 96.75 94 LEU A CA 1
ATOM 746 C C . LEU A 1 94 ? 5.983 -3.775 -1.866 1.00 96.75 94 LEU A C 1
ATOM 748 O O . LEU A 1 94 ? 5.643 -2.813 -1.180 1.00 96.75 94 LEU A O 1
ATOM 752 N N . TYR A 1 95 ? 6.576 -3.620 -3.048 1.00 95.56 95 TYR A N 1
ATOM 753 C CA . TYR A 1 95 ? 6.946 -2.331 -3.630 1.00 95.56 95 TYR A CA 1
ATOM 754 C C . TYR A 1 95 ? 5.748 -1.384 -3.774 1.00 95.56 95 TYR A C 1
ATOM 756 O O . TYR A 1 95 ? 5.802 -0.243 -3.322 1.00 95.56 95 TYR A O 1
ATOM 764 N N . VAL A 1 96 ? 4.633 -1.859 -4.335 1.00 95.56 96 VAL A N 1
ATOM 765 C CA . VAL A 1 96 ? 3.395 -1.073 -4.461 1.00 95.56 96 VAL A CA 1
ATOM 766 C C . VAL A 1 96 ? 2.820 -0.727 -3.086 1.00 95.56 96 VAL A C 1
ATOM 768 O O . VAL A 1 96 ? 2.377 0.403 -2.870 1.00 95.56 96 VAL A O 1
ATOM 771 N N . SER A 1 97 ? 2.874 -1.654 -2.127 1.00 96.88 97 SER A N 1
ATOM 772 C CA . SER A 1 97 ? 2.358 -1.434 -0.773 1.00 96.88 97 SER A CA 1
ATOM 773 C C . SER A 1 97 ? 3.067 -0.290 -0.036 1.00 96.88 97 SER A C 1
ATOM 775 O O . SER A 1 97 ? 2.421 0.449 0.709 1.00 96.88 97 SER A O 1
ATOM 777 N N . HIS A 1 98 ? 4.358 -0.060 -0.308 1.00 95.56 98 HIS A N 1
ATOM 778 C CA . HIS A 1 98 ? 5.079 1.098 0.222 1.00 95.56 98 HIS A CA 1
ATOM 779 C C . HIS A 1 98 ? 4.444 2.421 -0.226 1.00 95.56 98 HIS A C 1
ATOM 781 O O . HIS A 1 98 ? 4.315 3.340 0.584 1.00 95.56 98 HIS A O 1
ATOM 787 N N . PHE A 1 99 ? 3.993 2.526 -1.477 1.00 93.88 99 PHE A N 1
ATOM 788 C CA . PHE A 1 99 ? 3.318 3.735 -1.959 1.00 93.88 99 PHE A CA 1
ATOM 789 C C . PHE A 1 99 ? 1.899 3.859 -1.418 1.00 93.88 99 PHE A C 1
ATOM 791 O O . PHE A 1 99 ? 1.455 4.949 -1.073 1.00 93.88 99 PHE A O 1
ATOM 798 N N . LEU A 1 100 ? 1.188 2.744 -1.287 1.00 94.25 100 LEU A N 1
ATOM 799 C CA . LEU A 1 100 ? -0.175 2.758 -0.766 1.00 94.25 100 LEU A CA 1
ATOM 800 C C . LEU A 1 100 ? -0.232 3.136 0.721 1.00 94.25 100 LEU A C 1
ATOM 802 O O . LEU A 1 100 ? -1.063 3.958 1.118 1.00 94.25 100 LEU A O 1
ATOM 806 N N . TYR A 1 101 ? 0.658 2.559 1.531 1.00 96.50 101 TYR A N 1
ATOM 807 C CA . TYR A 1 101 ? 0.517 2.560 2.986 1.00 96.50 101 TYR A CA 1
ATOM 808 C C . TYR A 1 101 ? 1.650 3.240 3.746 1.00 96.50 101 TYR A C 1
ATOM 810 O O . TYR A 1 101 ? 1.443 3.562 4.906 1.00 96.50 101 TYR A O 1
ATOM 818 N N . ILE A 1 102 ? 2.819 3.508 3.154 1.00 95.19 102 ILE A N 1
ATOM 819 C CA . ILE A 1 102 ? 3.932 4.169 3.866 1.00 95.19 102 ILE A CA 1
ATOM 820 C C . ILE A 1 102 ? 4.119 5.600 3.377 1.00 95.19 102 ILE A C 1
ATOM 822 O O . ILE A 1 102 ? 4.137 6.535 4.177 1.00 95.19 102 ILE A O 1
ATOM 826 N N . ARG A 1 103 ? 4.274 5.781 2.066 1.00 92.44 103 ARG A N 1
ATOM 827 C CA . ARG A 1 103 ? 4.583 7.082 1.481 1.00 92.44 103 ARG A CA 1
ATOM 828 C C . ARG A 1 103 ? 4.037 7.182 0.051 1.00 92.44 103 ARG A C 1
ATOM 830 O O . ARG A 1 103 ? 4.687 6.696 -0.870 1.00 92.44 103 ARG A O 1
ATOM 837 N N . PRO A 1 104 ? 2.916 7.8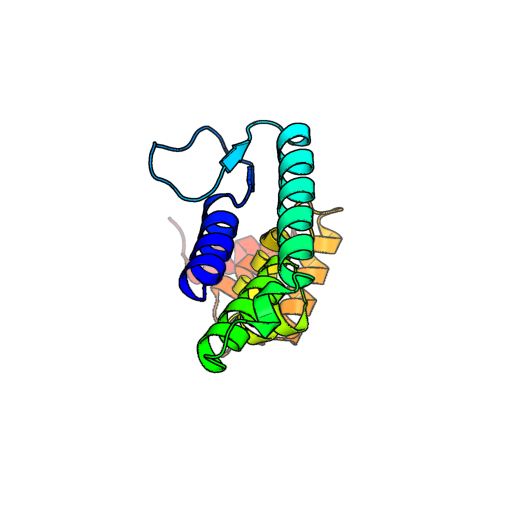87 -0.173 1.00 91.62 104 PRO A N 1
ATOM 838 C CA . PRO A 1 104 ? 2.254 7.935 -1.481 1.00 91.62 104 PRO A CA 1
ATOM 839 C C . PRO A 1 104 ? 2.992 8.740 -2.549 1.00 91.62 104 PRO A C 1
ATOM 841 O O . PRO A 1 104 ? 2.634 8.675 -3.721 1.00 91.62 104 PRO A O 1
ATOM 844 N N . PHE A 1 105 ? 4.034 9.482 -2.168 1.00 90.31 105 PHE A N 1
ATOM 845 C CA . PHE A 1 105 ? 4.848 10.261 -3.094 1.00 90.31 105 PHE A CA 1
ATOM 846 C C . PHE A 1 105 ? 6.327 9.940 -2.935 1.00 90.31 105 PHE A C 1
ATOM 848 O O . PHE A 1 105 ? 6.871 9.952 -1.826 1.00 90.31 105 PHE A O 1
ATOM 855 N N . THR A 1 106 ? 6.980 9.718 -4.067 1.00 82.56 106 THR A N 1
ATOM 856 C CA . THR A 1 106 ? 8.421 9.499 -4.155 1.00 82.56 106 THR A CA 1
ATOM 857 C C . THR A 1 106 ? 9.175 10.793 -3.843 1.00 82.56 106 THR A C 1
ATOM 859 O O . THR A 1 106 ? 8.649 11.898 -3.991 1.00 82.56 106 THR A O 1
ATOM 862 N N . THR A 1 107 ? 10.416 10.664 -3.376 1.00 78.62 107 THR A N 1
ATOM 863 C CA . THR A 1 107 ? 11.347 11.8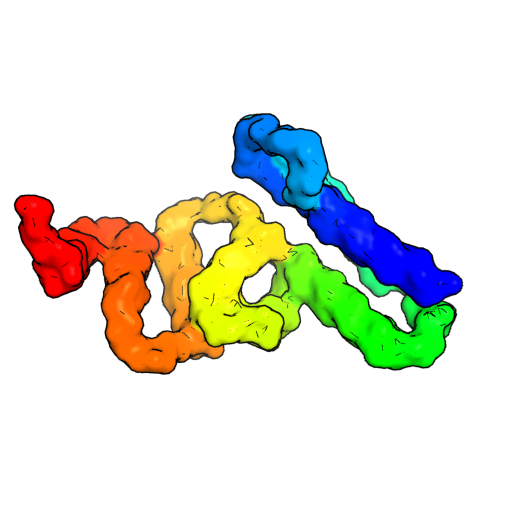00 -3.205 1.00 78.62 107 THR A CA 1
ATOM 864 C C . THR A 1 107 ? 12.284 11.990 -4.389 1.00 78.62 107 THR A C 1
ATOM 866 O O . THR A 1 107 ? 13.115 12.889 -4.357 1.00 78.62 107 THR A O 1
ATOM 869 N N . GLY A 1 108 ? 12.184 11.127 -5.398 1.00 78.94 108 GLY A N 1
ATOM 870 C CA . GLY A 1 108 ? 13.090 11.049 -6.536 1.00 78.94 108 GLY A CA 1
ATOM 871 C C . GLY A 1 108 ? 13.106 9.635 -7.117 1.00 78.94 108 GLY A C 1
ATOM 872 O O . GLY A 1 108 ? 12.518 8.715 -6.548 1.00 78.94 108 GLY A O 1
ATOM 873 N N . ILE A 1 109 ? 13.774 9.464 -8.253 1.00 73.31 109 ILE A N 1
ATOM 874 C CA . ILE A 1 109 ? 13.880 8.168 -8.939 1.00 73.31 109 ILE A CA 1
ATOM 875 C C . ILE A 1 109 ? 14.874 7.239 -8.249 1.00 73.31 109 ILE A C 1
ATOM 877 O O . ILE A 1 109 ? 14.580 6.065 -8.043 1.00 73.31 109 ILE A O 1
ATOM 881 N N . GLU A 1 110 ? 16.003 7.768 -7.784 1.00 78.56 110 GLU A N 1
ATOM 882 C CA . GLU A 1 110 ? 16.985 6.985 -7.031 1.00 78.56 110 GLU A CA 1
ATOM 883 C C . GLU A 1 110 ? 16.346 6.299 -5.810 1.00 78.56 110 GLU A C 1
ATOM 885 O O . GLU A 1 110 ? 16.617 5.135 -5.513 1.00 78.56 110 GLU A O 1
ATOM 890 N N . SER A 1 111 ? 15.414 6.979 -5.131 1.00 84.69 111 SER A N 1
ATOM 891 C CA .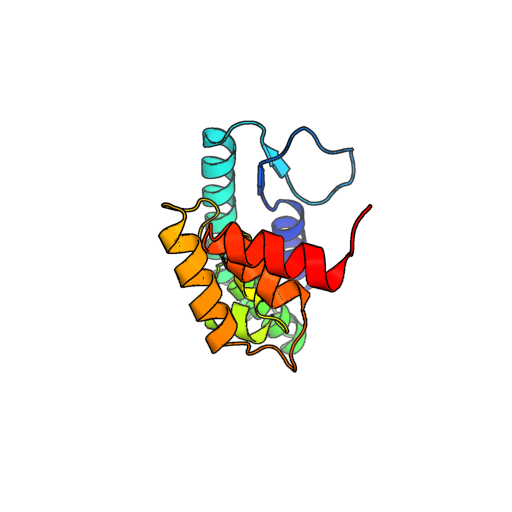 SER A 1 111 ? 14.688 6.379 -4.012 1.00 84.69 111 SER A CA 1
ATOM 892 C C . SER A 1 111 ? 13.688 5.305 -4.451 1.00 84.69 111 SER A C 1
ATOM 894 O O . SER A 1 111 ? 13.487 4.346 -3.705 1.00 84.69 111 SER A O 1
ATOM 896 N N . MET A 1 112 ? 13.119 5.401 -5.659 1.00 89.62 112 MET A N 1
ATOM 897 C CA . MET A 1 112 ? 12.288 4.349 -6.254 1.00 89.62 112 MET A CA 1
ATOM 898 C C . MET A 1 112 ? 13.098 3.096 -6.575 1.00 89.62 112 MET A C 1
ATOM 900 O O . MET A 1 112 ? 12.676 2.000 -6.206 1.00 89.62 112 MET A O 1
ATOM 904 N N . TYR A 1 113 ? 14.257 3.248 -7.216 1.00 92.12 113 TYR A N 1
ATOM 905 C CA . TYR A 1 113 ? 15.138 2.126 -7.529 1.00 92.12 113 TYR A CA 1
ATOM 906 C C . TYR A 1 113 ? 15.648 1.440 -6.257 1.00 92.12 113 TYR A C 1
ATOM 908 O O . TYR A 1 113 ? 15.515 0.226 -6.100 1.00 92.12 113 TYR A O 1
ATOM 916 N N . ASN A 1 114 ? 16.145 2.221 -5.294 1.00 92.94 114 ASN A N 1
ATOM 917 C CA . ASN A 1 114 ? 16.633 1.697 -4.019 1.00 92.94 114 ASN A CA 1
ATOM 918 C C . ASN A 1 114 ? 15.536 0.967 -3.232 1.00 92.94 114 ASN A C 1
ATOM 920 O O . ASN A 1 114 ? 15.801 -0.049 -2.587 1.00 92.94 114 ASN A O 1
ATOM 924 N N . LEU A 1 115 ? 14.294 1.458 -3.285 1.00 93.81 115 LEU A N 1
ATOM 925 C CA . LEU A 1 115 ? 13.158 0.767 -2.684 1.00 93.81 115 LEU A CA 1
ATOM 926 C C . LEU A 1 115 ? 12.866 -0.564 -3.391 1.00 93.81 115 LEU A C 1
ATOM 928 O O . LEU A 1 115 ? 12.638 -1.566 -2.715 1.00 93.81 115 LEU A O 1
ATOM 932 N N . ALA A 1 116 ? 12.909 -0.599 -4.724 1.00 94.12 116 ALA A N 1
ATOM 933 C CA . ALA A 1 116 ? 12.708 -1.830 -5.485 1.00 94.12 116 ALA A CA 1
ATOM 934 C C . ALA A 1 116 ? 13.773 -2.881 -5.150 1.00 94.12 116 ALA A C 1
ATOM 936 O O . ALA A 1 116 ? 13.424 -4.022 -4.857 1.00 94.12 116 ALA A O 1
ATOM 937 N N . GLN A 1 117 ? 15.047 -2.481 -5.079 1.00 94.25 117 GLN A N 1
ATOM 938 C CA . GLN A 1 117 ? 16.149 -3.358 -4.671 1.00 94.25 117 GLN A CA 1
ATOM 939 C C . GLN A 1 117 ? 15.921 -3.958 -3.278 1.00 94.25 117 GLN A C 1
ATOM 941 O O . GLN A 1 117 ? 16.049 -5.168 -3.100 1.00 94.25 117 GLN A O 1
ATOM 946 N N . LYS A 1 118 ? 15.497 -3.147 -2.299 1.00 94.75 118 LYS A N 1
ATOM 947 C CA . LYS A 1 118 ? 15.138 -3.643 -0.957 1.00 94.75 118 LYS A CA 1
ATOM 948 C C . LYS A 1 118 ? 13.983 -4.648 -0.999 1.00 94.75 118 LYS A C 1
ATOM 950 O O . LYS A 1 118 ? 14.049 -5.679 -0.337 1.00 94.75 118 LYS A O 1
ATOM 955 N N . CYS A 1 119 ? 12.941 -4.378 -1.786 1.00 95.56 119 CYS A N 1
ATOM 956 C CA . CYS A 1 119 ? 11.803 -5.291 -1.918 1.00 95.56 119 CYS A CA 1
ATOM 957 C C . CYS A 1 119 ? 12.216 -6.623 -2.564 1.00 95.56 119 CYS A C 1
ATOM 959 O O . CYS A 1 119 ? 11.774 -7.675 -2.116 1.00 95.56 119 CYS A O 1
ATOM 961 N N . ILE A 1 120 ? 13.090 -6.587 -3.575 1.00 94.31 120 ILE A N 1
ATOM 962 C CA . ILE A 1 120 ? 13.646 -7.776 -4.240 1.00 94.31 120 ILE A CA 1
ATOM 963 C C . ILE A 1 120 ? 14.497 -8.598 -3.270 1.00 94.31 120 ILE A C 1
ATOM 965 O O . ILE A 1 120 ? 14.388 -9.817 -3.257 1.00 94.31 120 ILE A O 1
ATOM 969 N N . GLN A 1 121 ? 15.308 -7.953 -2.429 1.00 94.31 121 GLN A N 1
ATOM 970 C CA . GLN A 1 121 ? 16.099 -8.653 -1.411 1.00 94.31 121 GLN A CA 1
ATOM 971 C C . GLN A 1 121 ? 15.214 -9.387 -0.396 1.00 94.31 121 GLN A C 1
ATOM 973 O O . GLN A 1 121 ? 15.531 -10.504 0.000 1.00 94.31 121 GLN A O 1
ATOM 978 N N . LEU A 1 122 ? 14.095 -8.777 0.007 1.00 95.12 122 LEU A N 1
ATOM 979 C CA . LEU A 1 122 ? 13.146 -9.376 0.951 1.00 95.12 122 LEU A CA 1
ATOM 980 C C . LEU A 1 122 ? 12.258 -10.452 0.309 1.00 95.12 122 LEU A C 1
ATOM 982 O O . LEU A 1 122 ? 11.832 -11.388 0.985 1.00 95.12 122 LEU A O 1
ATOM 986 N N . LYS A 1 123 ? 11.953 -10.312 -0.983 1.00 93.62 123 LYS A N 1
ATOM 987 C CA . LYS A 1 123 ? 11.071 -11.199 -1.754 1.00 93.62 123 LYS A CA 1
ATOM 988 C C . LYS A 1 123 ? 11.735 -11.563 -3.088 1.00 93.62 123 LYS A C 1
ATOM 990 O O . LYS A 1 123 ? 11.286 -11.093 -4.139 1.00 93.62 123 LYS A O 1
ATOM 995 N N . PRO A 1 124 ? 12.811 -12.369 -3.067 1.00 91.00 124 PRO A N 1
ATOM 996 C CA . PRO A 1 124 ? 13.559 -12.690 -4.274 1.00 91.00 124 PRO A CA 1
ATOM 997 C C . PRO A 1 124 ? 12.649 -13.383 -5.300 1.00 91.00 124 PRO A C 1
ATOM 999 O O . PRO A 1 124 ? 11.894 -14.287 -4.931 1.00 91.00 124 PRO A O 1
ATOM 1002 N N . PRO A 1 125 ? 12.692 -12.978 -6.582 1.00 85.75 125 PRO A N 1
ATOM 1003 C CA . PRO A 1 125 ? 11.918 -13.623 -7.631 1.00 85.75 125 PRO A CA 1
ATOM 1004 C C . PRO A 1 125 ? 12.225 -15.122 -7.691 1.00 85.75 125 PRO A C 1
ATOM 1006 O O . PRO A 1 125 ? 13.387 -15.529 -7.759 1.00 85.75 125 PRO A O 1
ATOM 1009 N N . THR A 1 126 ? 11.186 -15.954 -7.702 1.00 76.00 126 THR A N 1
ATOM 1010 C CA . THR A 1 126 ? 11.315 -17.401 -7.895 1.00 76.00 126 THR A CA 1
ATOM 1011 C C . THR A 1 126 ? 11.542 -17.698 -9.379 1.00 76.00 126 THR A C 1
ATOM 1013 O O . THR A 1 126 ? 10.635 -18.062 -10.122 1.00 76.00 126 THR A O 1
ATOM 1016 N N . GLY A 1 127 ? 12.781 -17.489 -9.825 1.00 70.38 127 GLY A N 1
ATOM 1017 C CA . GLY A 1 127 ? 13.222 -17.691 -11.205 1.00 70.38 127 GLY A CA 1
ATOM 1018 C C . GLY A 1 127 ? 13.432 -16.391 -11.984 1.00 70.38 127 GLY A C 1
ATOM 1019 O O . GLY A 1 127 ? 13.096 -15.292 -11.540 1.00 70.38 127 GLY A O 1
ATOM 1020 N N . THR A 1 128 ? 14.004 -16.516 -13.180 1.00 64.62 128 THR A N 1
ATOM 1021 C CA . THR A 1 128 ? 14.227 -15.411 -14.121 1.00 64.62 128 THR A CA 1
ATOM 1022 C C . THR A 1 128 ? 12.919 -15.027 -14.809 1.00 64.62 128 THR A C 1
ATOM 1024 O O . THR A 1 128 ? 12.728 -15.231 -16.007 1.00 64.62 128 THR A O 1
ATOM 1027 N N . HIS A 1 129 ? 11.983 -14.464 -14.043 1.00 70.12 129 HIS A N 1
ATOM 1028 C CA . HIS A 1 129 ? 10.797 -13.853 -14.627 1.00 70.12 129 HIS A CA 1
ATOM 1029 C C . HIS A 1 129 ? 11.227 -12.596 -15.387 1.00 70.12 129 HIS A C 1
ATOM 1031 O O . HIS A 1 129 ? 11.630 -11.600 -14.790 1.00 70.12 129 HIS A O 1
ATOM 1037 N N . ARG A 1 130 ? 11.181 -12.661 -16.714 1.00 75.69 130 ARG A N 1
ATOM 1038 C CA . ARG A 1 130 ? 11.874 -11.732 -17.619 1.00 75.69 130 ARG A CA 1
ATOM 1039 C C . ARG A 1 130 ? 11.313 -10.302 -17.574 1.00 75.69 130 ARG A C 1
ATOM 1041 O O . ARG A 1 130 ? 12.065 -9.341 -17.678 1.00 75.69 130 ARG A O 1
ATOM 1048 N N . LEU A 1 131 ? 10.030 -10.153 -17.226 1.00 84.12 131 LEU A N 1
ATOM 1049 C CA . LEU A 1 131 ? 9.413 -8.854 -16.914 1.00 84.12 131 LEU A CA 1
ATOM 1050 C C . LEU A 1 131 ? 10.091 -8.134 -15.734 1.00 84.12 131 LEU A C 1
ATOM 1052 O O . LEU A 1 131 ? 10.096 -6.908 -15.683 1.00 84.12 131 LEU A O 1
ATOM 1056 N N . THR A 1 132 ? 10.692 -8.877 -14.799 1.00 86.50 132 THR A N 1
ATOM 1057 C CA . THR A 1 132 ? 11.414 -8.293 -13.662 1.00 86.50 132 THR A CA 1
ATOM 1058 C C . THR A 1 132 ? 12.616 -7.482 -14.140 1.00 86.50 132 THR A C 1
ATOM 1060 O O . THR A 1 132 ? 12.823 -6.379 -13.646 1.00 86.50 132 THR A O 1
ATOM 1063 N N . GLY A 1 133 ? 13.367 -7.981 -15.131 1.00 85.44 133 GLY A N 1
ATOM 1064 C CA . GLY A 1 133 ? 14.505 -7.262 -15.714 1.00 85.44 133 GLY A CA 1
ATOM 1065 C C . GLY A 1 133 ? 14.073 -5.949 -16.363 1.00 85.44 133 GLY A C 1
ATOM 1066 O O . GLY A 1 133 ? 14.637 -4.898 -16.063 1.00 85.44 133 GLY A O 1
ATOM 1067 N N . LEU A 1 134 ? 12.995 -5.993 -17.151 1.00 90.06 134 LEU A N 1
ATOM 1068 C CA . LEU A 1 134 ? 12.398 -4.806 -17.762 1.00 90.06 134 LEU A CA 1
ATOM 1069 C C . LEU A 1 134 ? 11.963 -3.772 -16.713 1.00 90.06 134 LEU A C 1
ATOM 1071 O O . LEU A 1 134 ? 12.306 -2.597 -16.817 1.00 90.06 134 LEU A O 1
ATOM 1075 N N . MET A 1 135 ? 11.236 -4.202 -15.678 1.00 90.19 135 MET A N 1
ATOM 1076 C CA . MET A 1 135 ? 10.769 -3.309 -14.616 1.00 90.19 135 MET A CA 1
ATOM 1077 C C . MET A 1 135 ? 11.923 -2.683 -13.829 1.00 90.19 135 MET A C 1
ATOM 1079 O O . MET A 1 135 ? 11.872 -1.495 -13.521 1.00 90.19 135 MET A O 1
ATOM 1083 N N . ILE A 1 136 ? 12.970 -3.454 -13.520 1.00 88.94 136 ILE A N 1
ATOM 1084 C CA . ILE A 1 136 ? 14.176 -2.937 -12.861 1.00 88.94 136 ILE A CA 1
ATOM 1085 C C . ILE A 1 136 ? 14.867 -1.910 -13.761 1.00 88.94 136 ILE A C 1
ATOM 1087 O O . ILE A 1 136 ? 15.241 -0.851 -13.269 1.00 88.94 136 ILE A O 1
ATOM 1091 N N . GLY A 1 137 ? 14.988 -2.185 -15.065 1.00 90.12 137 GLY A N 1
ATOM 1092 C CA . GLY A 1 137 ? 15.546 -1.248 -16.043 1.00 90.12 137 GLY A CA 1
ATOM 1093 C C . GLY A 1 137 ? 14.778 0.074 -16.093 1.00 90.12 137 GLY A C 1
ATOM 1094 O O . GLY A 1 137 ? 15.395 1.134 -16.044 1.00 90.12 137 GLY A O 1
ATOM 1095 N N . ILE A 1 138 ? 13.439 0.020 -16.097 1.00 91.50 138 ILE A N 1
ATOM 1096 C CA . ILE A 1 138 ? 12.574 1.211 -16.042 1.00 91.50 138 ILE A CA 1
ATOM 1097 C C . ILE A 1 138 ? 12.813 1.993 -14.747 1.00 91.50 138 ILE A C 1
ATOM 1099 O O . ILE A 1 138 ? 13.022 3.201 -14.786 1.00 91.50 138 ILE A O 1
ATOM 1103 N N . LEU A 1 139 ? 12.805 1.314 -13.597 1.00 91.06 139 LEU A N 1
ATOM 1104 C CA . LEU A 1 139 ? 12.996 1.959 -12.294 1.00 91.06 139 LEU A CA 1
ATOM 1105 C C . LEU A 1 139 ? 14.408 2.529 -12.110 1.00 91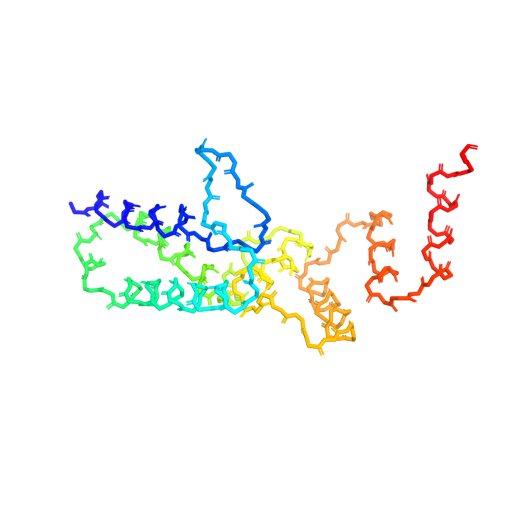.06 139 LEU A C 1
ATOM 1107 O O . LEU A 1 139 ? 14.577 3.469 -11.339 1.00 91.06 139 LEU A O 1
ATOM 1111 N N . ALA A 1 140 ? 15.400 1.967 -12.802 1.00 89.75 140 ALA A N 1
ATOM 1112 C CA . ALA A 1 140 ? 16.777 2.449 -12.848 1.00 89.75 140 ALA A CA 1
ATOM 1113 C C . ALA A 1 140 ? 17.013 3.543 -13.906 1.00 89.75 140 ALA A C 1
ATOM 1115 O O . ALA A 1 140 ? 18.138 4.021 -14.017 1.00 89.75 140 ALA A O 1
ATOM 1116 N N . GLU A 1 141 ? 16.001 3.884 -14.715 1.00 89.44 141 GLU A N 1
ATOM 1117 C CA . GLU A 1 141 ? 16.129 4.739 -15.908 1.00 89.44 141 GLU A CA 1
ATOM 1118 C C . GLU A 1 141 ? 17.217 4.278 -16.895 1.00 89.44 141 GLU A C 1
ATOM 1120 O O . GLU A 1 141 ? 17.799 5.066 -17.640 1.00 89.44 141 GLU A O 1
ATOM 1125 N N . ASN A 1 142 ? 17.475 2.971 -16.951 1.00 91.00 142 ASN A N 1
ATOM 1126 C CA . ASN A 1 142 ? 18.442 2.400 -17.877 1.00 91.00 142 ASN A CA 1
ATOM 1127 C C . ASN A 1 142 ? 17.755 2.019 -19.195 1.00 91.00 142 ASN A C 1
ATOM 1129 O O . ASN A 1 142 ? 17.264 0.900 -19.366 1.00 91.00 142 ASN A O 1
ATOM 1133 N N . MET A 1 143 ? 17.726 2.968 -20.132 1.00 91.38 143 MET A N 1
ATOM 1134 C CA . MET A 1 143 ? 17.086 2.787 -21.438 1.00 91.38 143 MET A CA 1
ATOM 1135 C C . MET A 1 143 ? 17.712 1.651 -22.258 1.00 91.38 143 MET A C 1
ATOM 1137 O O . MET A 1 143 ? 16.986 0.938 -22.944 1.00 91.38 143 MET A O 1
ATOM 1141 N N . GLU A 1 144 ? 19.027 1.443 -22.170 1.00 92.12 144 GLU A N 1
ATOM 1142 C CA . GLU A 1 144 ? 19.710 0.372 -22.905 1.00 92.12 144 GLU A CA 1
ATOM 1143 C C . GLU A 1 144 ? 19.215 -1.007 -22.462 1.00 92.12 144 GLU A C 1
ATOM 1145 O O . GLU A 1 144 ? 18.859 -1.837 -23.299 1.00 92.12 144 GLU A O 1
ATOM 1150 N N . VAL A 1 145 ? 19.108 -1.227 -21.147 1.00 89.31 145 VAL A N 1
ATOM 1151 C CA . VAL A 1 145 ? 18.552 -2.465 -20.582 1.00 89.31 145 VAL A CA 1
ATOM 1152 C C . VAL A 1 145 ? 17.092 -2.634 -20.988 1.00 89.31 145 VAL A C 1
ATOM 1154 O O . VAL A 1 145 ? 16.695 -3.721 -21.394 1.00 89.31 145 VAL A O 1
ATOM 1157 N N . VAL A 1 146 ? 16.292 -1.565 -20.933 1.00 91.69 146 VAL A N 1
ATOM 1158 C CA . VAL A 1 146 ? 14.880 -1.607 -21.341 1.00 91.69 146 VAL A CA 1
ATOM 1159 C C . VAL A 1 146 ? 14.737 -2.010 -22.810 1.00 91.69 146 VAL A C 1
ATOM 1161 O O . VAL A 1 146 ? 13.954 -2.906 -23.121 1.00 91.69 146 VAL A O 1
ATOM 1164 N N . LEU A 1 147 ? 15.508 -1.402 -23.713 1.00 90.62 147 LEU A N 1
ATOM 1165 C CA . LEU A 1 147 ? 15.472 -1.715 -25.144 1.00 90.62 147 LEU A CA 1
ATOM 1166 C C . LEU A 1 147 ? 15.961 -3.136 -25.434 1.00 90.62 147 LEU A C 1
ATOM 1168 O O . LEU A 1 147 ? 15.354 -3.830 -26.253 1.00 90.62 147 LEU A O 1
ATOM 1172 N N . ALA A 1 148 ? 17.023 -3.580 -24.757 1.00 88.75 148 ALA A N 1
ATOM 1173 C CA . ALA A 1 148 ? 17.543 -4.935 -24.889 1.00 88.75 148 ALA A CA 1
ATOM 1174 C C . ALA A 1 148 ? 16.512 -5.975 -24.425 1.00 88.75 148 ALA A C 1
ATOM 1176 O O . ALA A 1 148 ? 16.237 -6.928 -25.152 1.00 88.75 148 ALA A O 1
ATOM 1177 N N . GLU A 1 149 ? 15.892 -5.765 -23.260 1.00 88.44 149 GLU A N 1
ATOM 1178 C CA . GLU A 1 149 ? 14.846 -6.644 -22.732 1.00 88.44 149 GLU A CA 1
ATOM 1179 C C . GLU A 1 149 ? 13.607 -6.660 -23.633 1.00 88.44 149 GLU A C 1
ATOM 1181 O O . GLU A 1 149 ? 13.095 -7.735 -23.937 1.00 88.44 149 GLU A O 1
ATOM 1186 N N . ILE A 1 150 ? 13.152 -5.504 -24.134 1.00 89.44 150 ILE A N 1
ATOM 1187 C CA . ILE A 1 150 ? 11.990 -5.449 -25.034 1.00 89.44 150 ILE A CA 1
ATOM 1188 C C . ILE A 1 150 ? 12.272 -6.186 -26.343 1.00 89.44 150 ILE A C 1
ATOM 1190 O O . ILE A 1 150 ? 11.476 -7.026 -26.758 1.00 89.44 150 ILE A O 1
ATOM 1194 N N . SER A 1 151 ? 13.414 -5.900 -26.972 1.00 87.44 151 SER A N 1
ATOM 1195 C CA . SER A 1 151 ? 13.798 -6.516 -28.248 1.00 87.44 151 SER A CA 1
ATOM 1196 C C . SER A 1 151 ? 13.949 -8.031 -28.120 1.00 87.44 151 SER A C 1
ATOM 1198 O O . SER A 1 151 ? 13.573 -8.772 -29.025 1.00 87.44 151 SER A O 1
ATOM 1200 N N . ARG A 1 152 ? 14.480 -8.494 -26.982 1.00 84.50 152 ARG A N 1
ATOM 1201 C CA . ARG A 1 152 ? 14.67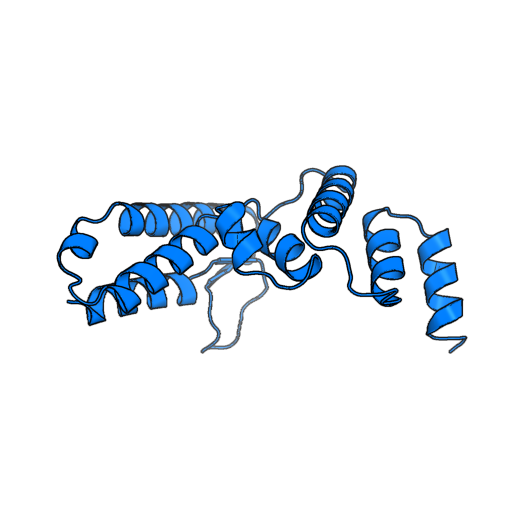5 -9.914 -26.675 1.00 84.50 152 ARG A CA 1
ATOM 1202 C C . ARG A 1 152 ? 13.360 -10.648 -26.411 1.00 84.50 152 ARG A C 1
ATOM 1204 O O . ARG A 1 152 ? 13.252 -11.816 -26.771 1.00 84.50 152 ARG A O 1
ATOM 1211 N N . GLU A 1 153 ? 12.395 -9.993 -25.767 1.00 82.25 153 GLU A N 1
ATOM 1212 C CA . GLU A 1 153 ? 11.180 -10.647 -25.264 1.00 82.25 153 GLU A CA 1
ATOM 1213 C C . GLU A 1 153 ? 9.958 -10.496 -26.159 1.00 82.25 153 GLU A C 1
ATOM 1215 O O . GLU A 1 153 ? 9.213 -11.456 -26.341 1.00 82.25 153 GLU A O 1
ATOM 1220 N N . PHE A 1 154 ? 9.737 -9.303 -26.700 1.00 83.06 154 PHE A N 1
ATOM 1221 C CA . PHE A 1 154 ? 8.541 -9.001 -27.484 1.00 83.06 154 PHE A CA 1
ATOM 1222 C C . PHE A 1 154 ? 8.811 -9.039 -28.989 1.00 83.06 154 PHE A C 1
ATOM 1224 O O . PHE A 1 154 ? 7.866 -9.129 -29.767 1.00 83.06 154 PHE A O 1
ATOM 1231 N N . GLY A 1 155 ? 10.088 -9.034 -29.391 1.00 76.25 155 GLY A N 1
ATOM 1232 C CA . GLY A 1 155 ? 10.494 -9.010 -30.792 1.00 76.25 155 GLY A CA 1
ATOM 1233 C C . GLY A 1 155 ? 10.157 -7.686 -31.492 1.00 76.25 155 GLY A C 1
ATOM 1234 O O . GLY A 1 155 ? 9.629 -6.757 -30.872 1.00 76.25 155 GLY A O 1
ATOM 1235 N N . PRO A 1 156 ? 10.506 -7.556 -32.782 1.00 81.94 156 PRO A N 1
ATOM 1236 C CA . PRO A 1 156 ? 10.029 -6.448 -33.600 1.00 81.94 156 PRO A CA 1
ATOM 1237 C C . PRO A 1 156 ? 8.504 -6.531 -33.780 1.00 81.94 156 PRO A C 1
ATOM 1239 O O . PRO A 1 156 ? 7.946 -7.627 -33.832 1.00 81.94 156 PRO A O 1
ATOM 1242 N N . TRP A 1 157 ? 7.864 -5.362 -33.871 1.00 76.12 157 TRP A N 1
ATOM 1243 C CA . TRP A 1 157 ? 6.440 -5.215 -34.194 1.00 76.12 157 TRP A CA 1
ATOM 1244 C C . TRP A 1 157 ? 6.111 -5.690 -35.611 1.00 76.12 157 TRP A C 1
ATOM 1246 O O . TRP A 1 157 ? 6.926 -5.418 -36.524 1.00 76.12 157 TRP A O 1
#

Secondary structure (DSSP, 8-state):
-HHHHHHHHHHHHHT-EEESSPPPTT-SSEEESSHHHHHHHHHHHHHHHHHHHT-GGGGG---HHHHHHHHHHHHHHTT-HHHHHHH-SSHHHHHHHIIIII-SS-S-HHHHHHHHHHHHHHS--SS--HHHHHHHHHHTT-HHHHHHHHHHHT---

Mean predicted aligned error: 5.32 Å

Solvent-accessible surface area (backbone atoms only — not comparable to full-atom values): 8889 Å² total; per-residue (Å²): 106,56,65,56,55,54,50,53,52,50,51,51,60,44,51,39,62,38,84,39,71,88,70,68,93,89,61,78,30,40,65,22,83,46,72,70,61,29,51,56,47,42,54,51,50,49,51,52,52,52,53,58,73,72,38,73,67,63,78,69,36,81,54,59,68,61,47,50,53,53,50,51,52,49,37,33,61,66,34,37,66,65,49,37,53,72,76,32,85,46,24,66,53,38,44,52,43,41,36,76,28,66,46,79,65,80,93,48,58,71,59,51,30,54,47,44,54,53,25,33,72,78,27,61,70,95,59,88,58,66,67,55,57,35,51,50,18,59,47,63,70,35,61,70,54,32,53,51,44,43,52,72,72,69,45,82,133

Organism: NCBI:txid97028

InterPro domains:
  IPR011502 Nucleoporin Nup85-like [PF07575] (2-156)
  IPR011502 Nucleoporin Nup85-like [PTHR13373] (2-157)

Foldseek 3Di:
DLVVLVVLLVVLQQAQEDDDPDDDPPDRHDYDPDPVVSVVSNVVSLVSLVCSLPDPCLVVPPPPVSSVVSNLSSCLQQVVLVSLLVVDQALVSSLVSCCRRPNVDDPDLVRSLVSSVVSCVSRPDPDCPLVSQLVSCVSVVPVVSNVVSCCVPVNDD

Sequence (157 aa):
LENGLVEAVAVLISKMPRLRPESAVGNLGECFKSKPDFTKAWEKWRSQITKLDCSPYWIQCDNQQTREGLRNMLQVMLGNTESLCTASCYWIELYVSHFLYIRPFTTGIESMYNLAQKCIQLKPPTGTHRLTGLMIGILAENMEVVLAEISREFGPW

pLDDT: mean 90.68, std 8.11, range [60.41, 98.31]

Radius of gyration: 19.04 Å; Cα contacts (8 Å, |Δi|>4): 150; chains: 1; bounding box: 40×36×59 Å